Protein 1BXY (pdb70)

Secondary structure (DSSP, 8-state):
--EEEEEE-S--TT--HHHHHHHHHHT--STT-EEEEE--HHHHHHHHHTTTTEEEEEE-/--EEEEEE-S--TT--HHHHHHHHHHT--STT-EEEE---HHHHHHHHHTTTTEEEEEE-

Organism: Thermus thermophilus (NCBI:txid274)

Sequence (120 aa):
MPRLKVKLVKSPIGYPKDQKAALKALGLRRLQQERVLEDTPAIRGNVEKVAHLVRVEVVEMPRLKVKLVKSPIGYPKDQKAALKALGLRRLQQERVLEDTPAIRGNVEKVAHLVRVEVVE

B-factor: mean 39.67, std 18.09, range [17.09, 111.24]

InterPro domains:
  IPR005996 Large ribosomal subunit protein uL30, bacteria [MF_01371_B] (1-58)
  IPR005996 Large ribosomal subunit protein uL30, bacteria [PIRSF002211] (3-60)
  IPR005996 Large ribosomal subunit protein uL30, bacteria [PTHR15892] (4-59)
  IPR005996 Large ribosomal subunit protein uL30, bacteria [TIGR01308] (4-57)
  IPR005996 Large ribosomal subunit protein uL30, bacteria [cd01658] (4-57)
  IPR016082 Large ribosomal subunit protein uL30-like, ferredoxin-like fold domain [PF00327] (4-54)
  IPR018038 Large ribosomal subunit protein uL30, conserved site [PS00634] (22-54)
  IPR036919 Large ribosomal subunit protein uL30, ferredoxin-like fold domain superfamily [G3DSA:3.30.1390.20] (1-60)
  IPR036919 Large ribosomal subunit protein uL30, ferredoxin-like fold domain superfamily [SSF55129] (1-59)

CATH classification: 3.30.1390.20

Radius of gyration: 19.39 Å; Cα contacts (8 Å, |Δi|>4): 199; chains: 2; bounding box: 34×36×51 Å

Solvent-accessible surface area: 8294 Å² total; per-residue (Å²): 154,72,59,13,54,0,57,2,50,94,50,27,155,68,55,80,168,101,41,77,55,2,4,133,59,1,17,3,172,138,94,128,16,89,87,72,19,77,40,50,106,74,34,114,27,27,14,136,100,0,66,115,0,15,145,65,87,119,46,155,187,80,94,21,39,0,40,0,60,98,50,23,144,69,59,87,176,111,46,78,49,1,5,164,70,6,23,4,180,136,85,99,35,72,101,60,36,122,71,52,113,71,25,129,33,27,19,112,112,1,55,151,2,14,94,60,68,103,32,163

Structure (mmCIF, N/CA/C/O backbone):
data_1BXY
#
_entry.id   1BXY
#
_cell.length_a   63.500
_cell.length_b   63.500
_cell.length_c   77.800
_cell.angle_alpha   90.00
_cell.angle_beta   90.00
_cell.angle_gamma   120.00
#
_symmetry.space_group_name_H-M   'P 32 2 1'
#
loop_
_entity.id
_entity.type
_entity.pdbx_description
1 polymer 'PROTEIN (RIBOSOMAL PROTEIN L30)'
2 water water
#
loop_
_atom_site.group_PDB
_atom_site.id
_atom_site.type_symbol
_atom_site.label_atom_id
_atom_site.label_alt_id
_atom_site.label_comp_id
_atom_site.label_asym_id
_atom_site.label_entity_id
_atom_site.label_seq_id
_atom_site.pdbx_PDB_ins_code
_atom_site.Cartn_x
_atom_site.Cartn_y
_atom_site.Cartn_z
_atom_site.occupancy
_atom_site.B_iso_or_equiv
_atom_site.auth_seq_id
_atom_site.auth_comp_id
_atom_site.auth_asym_id
_atom_site.auth_atom_id
_atom_site.pdbx_PDB_model_num
ATOM 1 N N . MET A 1 1 ? 39.089 8.414 17.033 1.00 79.13 1 MET A N 1
ATOM 2 C CA . MET A 1 1 ? 38.591 8.543 15.660 1.00 77.79 1 MET A CA 1
ATOM 3 C C . MET A 1 1 ? 37.521 7.488 15.281 1.00 71.55 1 MET A C 1
ATOM 4 O O . MET A 1 1 ? 37.121 7.344 14.135 1.00 74.56 1 MET A O 1
ATOM 9 N N . PRO A 1 2 ? 37.114 6.618 16.253 1.00 62.16 2 PRO A N 1
ATOM 10 C CA . PRO A 1 2 ? 35.745 6.684 16.766 1.00 50.80 2 PRO A CA 1
ATOM 11 C C . PRO A 1 2 ? 35.631 7.960 17.572 1.00 39.26 2 PRO A C 1
ATOM 12 O O . PRO A 1 2 ? 36.664 8.515 18.025 1.00 31.15 2 PRO A O 1
ATOM 16 N N . ARG A 1 3 ? 34.440 8.481 17.695 1.00 35.22 3 ARG A N 1
ATOM 17 C CA . ARG A 1 3 ? 34.302 9.743 18.350 1.00 32.42 3 ARG A CA 1
ATOM 18 C C . ARG A 1 3 ? 33.131 9.837 19.284 1.00 28.63 3 ARG A C 1
ATOM 19 O O . ARG A 1 3 ? 32.234 9.006 19.267 1.00 26.18 3 ARG A O 1
ATOM 27 N N . LEU A 1 4 ? 33.111 10.859 20.138 1.00 26.57 4 LEU A N 1
ATOM 28 C CA . LEU A 1 4 ? 32.004 10.999 21.055 1.00 26.95 4 LEU A CA 1
ATOM 29 C C . LEU A 1 4 ? 31.495 12.393 20.780 1.00 25.98 4 LEU A C 1
ATOM 30 O O . LEU A 1 4 ? 32.305 13.306 20.584 1.00 29.38 4 LEU A O 1
ATOM 35 N N . LYS A 1 5 ? 30.189 12.595 20.711 1.00 25.68 5 LYS A N 1
ATOM 36 C CA . LYS A 1 5 ? 29.633 13.929 20.602 1.00 26.04 5 LYS A CA 1
ATOM 37 C C . LYS A 1 5 ? 29.163 14.229 22.030 1.00 26.81 5 LYS A C 1
ATOM 38 O O . LYS A 1 5 ? 28.350 13.487 22.611 1.00 27.28 5 LYS A O 1
ATOM 44 N N . VAL A 1 6 ? 29.664 15.328 22.579 1.00 25.97 6 VAL A N 1
ATOM 45 C CA . VAL A 1 6 ? 29.379 15.737 23.927 1.00 25.34 6 VAL A CA 1
ATOM 46 C C . VAL A 1 6 ? 28.658 17.086 23.828 1.00 24.95 6 VAL A C 1
ATOM 47 O O . VAL A 1 6 ? 29.134 18.000 23.137 1.00 23.41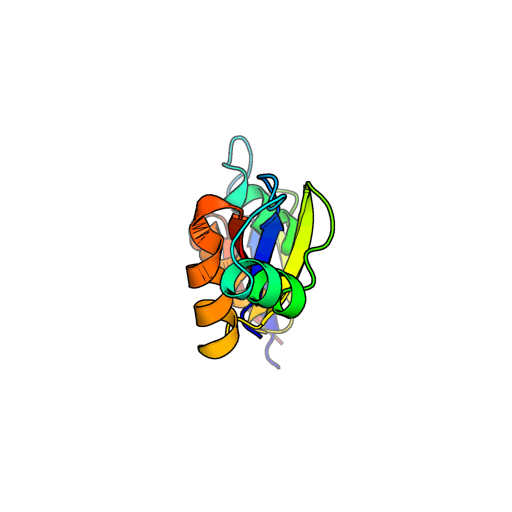 6 VAL A O 1
ATOM 51 N N . LYS A 1 7 ? 27.526 17.234 24.510 1.00 21.62 7 LYS A N 1
ATOM 52 C CA . LYS A 1 7 ? 26.779 18.476 24.588 1.00 19.51 7 LYS A CA 1
ATOM 53 C C . LYS A 1 7 ? 26.701 19.004 26.043 1.00 22.70 7 LYS A C 1
ATOM 54 O O . LYS A 1 7 ? 26.347 18.261 26.975 1.00 21.47 7 LYS A O 1
ATOM 60 N N . LEU A 1 8 ? 27.010 20.266 26.306 1.00 20.34 8 LEU A N 1
ATOM 61 C CA . LEU A 1 8 ? 26.892 20.783 27.651 1.00 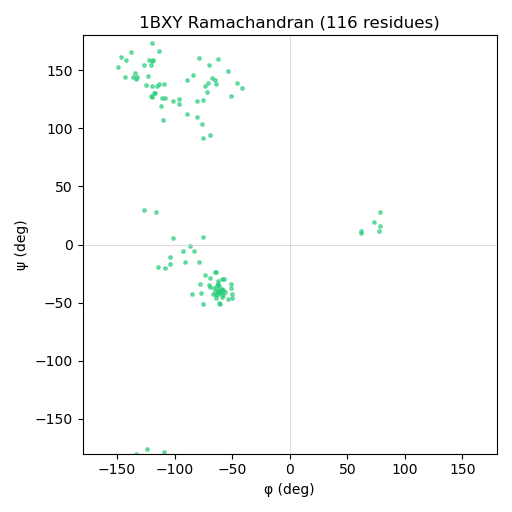22.65 8 LEU A CA 1
ATOM 62 C C . LEU A 1 8 ? 25.419 21.098 27.846 1.00 25.03 8 LEU A C 1
ATOM 63 O O . LEU A 1 8 ? 24.853 22.003 27.220 1.00 24.57 8 LEU A O 1
ATOM 68 N N . VAL A 1 9 ? 24.708 20.336 28.679 1.00 26.70 9 VAL A N 1
ATOM 69 C CA . VAL A 1 9 ? 23.301 20.632 28.920 1.00 25.43 9 VAL A CA 1
ATOM 70 C C . VAL A 1 9 ? 22.995 21.301 30.276 1.00 25.78 9 VAL A C 1
ATOM 71 O O . VAL A 1 9 ? 21.903 21.884 30.404 1.00 24.28 9 VAL A O 1
ATOM 75 N N . LYS A 1 10 ? 23.884 21.282 31.291 1.00 25.12 10 LYS A N 1
ATOM 76 C CA . LYS A 1 10 ? 23.627 21.924 32.576 1.00 24.62 10 LYS A CA 1
ATOM 77 C C . LYS A 1 10 ? 24.676 22.945 32.826 1.00 23.44 10 LYS A C 1
ATOM 78 O O . LYS A 1 10 ? 25.782 22.860 32.323 1.00 23.17 10 LYS A O 1
ATOM 84 N N . SER A 1 11 ? 24.327 23.937 33.634 1.00 29.55 11 SER A N 1
ATOM 85 C CA . SER A 1 11 ? 25.201 25.043 33.972 1.00 31.37 11 SER A CA 1
ATOM 86 C C . SER A 1 11 ? 26.289 24.631 34.977 1.00 31.48 11 SER A C 1
ATOM 87 O O . SER A 1 11 ? 25.985 24.098 36.058 1.00 30.47 11 SER A O 1
ATOM 90 N N . PRO A 1 12 ? 27.593 24.846 34.643 1.00 31.52 12 PRO A N 1
ATOM 91 C CA . PRO A 1 12 ? 28.752 24.506 35.442 1.00 29.84 12 PRO A CA 1
ATOM 92 C C . PRO A 1 12 ? 29.036 25.625 36.386 1.00 27.06 12 PRO A C 1
ATOM 93 O O . PRO A 1 12 ? 30.117 25.497 37.188 1.00 28.05 12 PRO A O 1
ATOM 97 N N . ILE A 1 13 ? 28.281 26.803 36.411 1.00 25.17 13 ILE A N 1
ATOM 98 C CA . ILE A 1 13 ? 28.578 27.945 37.252 1.00 27.98 13 ILE A CA 1
ATOM 99 C C . ILE A 1 13 ? 28.754 27.491 38.696 1.00 26.82 13 ILE A C 1
ATOM 100 O O . ILE A 1 13 ? 27.938 26.726 39.219 1.00 28.82 13 ILE A O 1
ATOM 105 N N . GLY A 1 14 ? 29.873 27.884 39.284 1.00 28.06 14 GLY A N 1
ATOM 106 C CA . GLY A 1 14 ? 30.181 27.541 40.652 1.00 25.72 14 GLY A CA 1
ATOM 107 C C . GLY A 1 14 ? 30.673 26.125 40.831 1.00 29.21 14 GLY A C 1
ATOM 108 O O . GLY A 1 14 ? 30.721 25.661 41.960 1.00 33.51 14 GLY A O 1
ATOM 109 N N . TYR A 1 15 ? 31.008 25.368 39.799 1.00 28.02 15 TYR A N 1
ATOM 110 C CA . TYR A 1 15 ? 31.464 24.012 39.977 1.00 26.97 15 TYR A CA 1
ATOM 111 C C . TYR A 1 15 ? 32.914 23.944 40.412 1.00 27.32 15 TYR A C 1
ATOM 112 O O . TYR A 1 15 ? 33.652 24.904 40.201 1.00 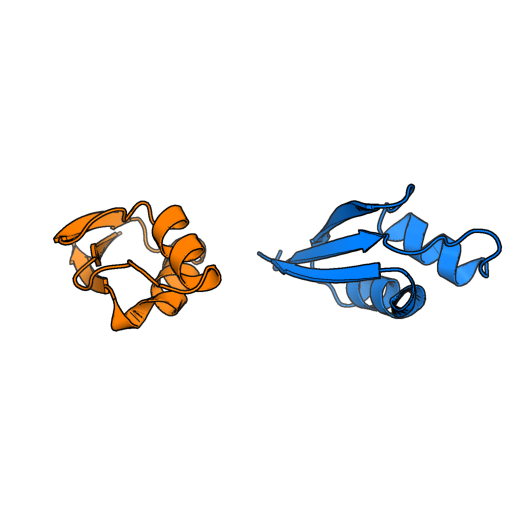28.10 15 TYR A O 1
ATOM 121 N N . PRO A 1 16 ? 33.416 22.857 40.994 1.00 25.46 16 PRO A N 1
ATOM 122 C CA . PRO A 1 16 ? 34.810 22.716 41.343 1.00 29.03 16 PRO A CA 1
ATOM 123 C C . PRO A 1 16 ? 35.762 22.973 40.165 1.00 34.31 16 PRO A C 1
ATOM 124 O O . PRO A 1 16 ? 35.455 22.667 39.012 1.00 35.52 16 PRO A O 1
ATOM 128 N N . LYS A 1 17 ? 36.958 23.481 40.429 1.00 38.78 17 LYS A N 1
ATOM 129 C CA . LYS A 1 17 ? 38.005 23.656 39.429 1.00 44.88 17 LYS A CA 1
ATOM 130 C C . LYS A 1 17 ? 38.316 22.426 38.586 1.00 43.20 17 LYS A C 1
ATOM 131 O O . LYS A 1 17 ? 38.562 22.580 37.406 1.00 45.34 17 LYS A O 1
ATOM 137 N N . ASP A 1 18 ? 38.307 21.205 39.122 1.00 41.88 18 ASP A N 1
ATOM 138 C CA . ASP A 1 18 ? 38.506 19.975 38.372 1.00 42.40 18 ASP A CA 1
ATOM 139 C C . ASP A 1 18 ? 37.504 19.776 37.248 1.00 40.70 18 ASP A C 1
ATOM 140 O O . ASP A 1 18 ? 37.808 19.382 36.114 1.00 40.25 18 ASP A O 1
ATOM 145 N N . GLN A 1 19 ? 36.259 20.070 37.620 1.00 34.85 19 GLN A N 1
ATOM 146 C CA . GLN A 1 19 ? 35.179 19.877 36.725 1.00 30.59 19 GLN A CA 1
ATOM 147 C C . GLN A 1 19 ? 35.222 21.014 35.767 1.00 29.43 19 GLN A C 1
ATOM 148 O O . GLN A 1 19 ? 35.066 20.764 34.579 1.00 32.55 19 GLN A O 1
ATOM 154 N N . LYS A 1 20 ? 35.462 22.241 36.169 1.00 27.57 20 LYS A N 1
ATOM 155 C CA . LYS A 1 20 ? 35.563 23.294 35.192 1.00 32.11 20 LYS A CA 1
ATOM 156 C C . LYS A 1 20 ? 36.730 23.058 34.225 1.00 32.99 20 LYS A C 1
ATOM 157 O O . LYS A 1 20 ? 36.617 23.320 33.025 1.00 35.34 20 LYS A O 1
ATOM 163 N N . ALA A 1 21 ? 37.840 22.468 34.695 1.00 35.24 21 ALA A N 1
ATOM 164 C CA . ALA A 1 21 ? 39.005 22.122 33.888 1.00 33.06 21 ALA A CA 1
ATOM 165 C C . ALA A 1 21 ? 38.665 21.027 32.885 1.00 32.81 21 ALA A C 1
ATOM 166 O O . ALA A 1 21 ? 39.073 21.118 31.715 1.00 36.66 21 ALA A O 1
ATOM 168 N N . ALA A 1 22 ? 37.913 20.000 33.291 1.00 30.16 22 ALA A N 1
ATOM 169 C CA . ALA A 1 22 ? 37.458 18.978 32.358 1.00 31.07 22 ALA A CA 1
ATOM 170 C C . ALA A 1 22 ? 36.613 19.601 31.228 1.00 33.27 22 ALA A C 1
ATOM 171 O O . ALA A 1 22 ? 36.769 19.238 30.057 1.00 35.18 22 ALA A O 1
ATOM 173 N N . LEU A 1 23 ? 35.770 20.605 31.490 1.00 30.20 23 LEU A N 1
ATOM 174 C CA . LEU A 1 23 ? 34.981 21.265 30.477 1.00 29.32 23 LEU A CA 1
ATOM 175 C C . LEU A 1 23 ? 35.851 22.017 29.500 1.00 31.89 23 LEU A C 1
ATOM 176 O O . LEU A 1 23 ? 35.590 22.060 28.299 1.00 30.16 23 LEU A O 1
ATOM 181 N N . LYS A 1 24 ? 36.900 22.596 30.057 1.00 35.24 24 LYS A N 1
ATOM 182 C CA . LYS A 1 24 ? 37.902 23.336 29.321 1.00 39.20 24 LYS A CA 1
ATOM 183 C C . LYS A 1 24 ? 38.546 22.412 28.319 1.00 38.60 24 LYS A C 1
ATOM 184 O O . LYS A 1 24 ? 38.615 22.707 27.129 1.00 39.06 24 LYS A O 1
ATOM 190 N N . ALA A 1 25 ? 38.975 21.267 28.835 1.00 37.68 25 ALA A N 1
ATOM 191 C CA . ALA A 1 25 ? 39.606 20.260 28.018 1.00 38.37 25 ALA A CA 1
ATOM 192 C C . ALA A 1 25 ? 38.654 19.665 26.988 1.00 38.64 25 ALA A C 1
ATOM 193 O O . ALA A 1 25 ? 39.110 19.096 25.998 1.00 45.54 25 ALA A O 1
ATOM 195 N N . LEU A 1 26 ? 37.336 19.699 27.186 1.00 33.53 26 LEU A N 1
ATOM 196 C CA . LEU A 1 26 ? 36.413 19.181 26.207 1.00 29.46 26 LEU A CA 1
ATOM 197 C C . LEU A 1 26 ? 35.973 20.296 25.276 1.00 28.29 26 LEU A C 1
ATOM 198 O O . LEU A 1 26 ? 35.232 20.050 24.328 1.00 30.28 26 LEU A O 1
ATOM 203 N N . GLY A 1 27 ? 36.392 21.529 25.567 1.00 28.95 27 GLY A N 1
ATOM 204 C CA . GLY A 1 27 ? 36.104 22.720 24.785 1.00 27.75 27 GLY A CA 1
ATOM 205 C C . GLY A 1 27 ? 34.682 23.192 24.906 1.00 27.43 27 GLY A C 1
ATOM 206 O O . GLY A 1 27 ? 34.206 23.941 24.063 1.00 30.69 27 GLY A O 1
ATOM 207 N N . LEU A 1 28 ? 33.978 22.778 25.946 1.00 29.32 28 LEU A N 1
ATOM 208 C CA . LEU A 1 28 ? 32.593 23.169 26.172 1.00 27.61 28 LEU A CA 1
ATOM 209 C C . LEU A 1 28 ? 32.591 24.450 26.998 1.00 28.68 28 LEU A C 1
ATOM 210 O O . LEU A 1 28 ? 33.042 24.496 28.148 1.00 31.49 28 LEU A O 1
ATOM 215 N N . ARG A 1 29 ? 32.151 25.522 26.361 1.00 28.99 29 ARG A N 1
ATOM 216 C CA . ARG A 1 29 ? 32.168 26.847 26.936 1.00 33.97 29 ARG A CA 1
ATOM 217 C C . ARG A 1 29 ? 30.801 27.466 27.190 1.00 32.71 29 ARG A C 1
ATOM 218 O O . ARG A 1 29 ? 30.730 28.410 27.979 1.00 33.65 29 ARG A O 1
ATOM 226 N N . ARG A 1 30 ? 29.707 27.026 26.585 1.00 27.79 30 ARG A N 1
ATOM 227 C CA . ARG A 1 30 ? 28.443 27.690 26.772 1.00 25.50 30 ARG A CA 1
ATOM 228 C C . ARG A 1 30 ? 27.425 26.597 26.719 1.00 26.38 30 ARG A C 1
ATOM 229 O O . ARG A 1 30 ? 27.658 25.502 26.207 1.00 27.94 30 ARG A O 1
ATOM 237 N N . LEU A 1 31 ? 26.257 26.889 27.230 1.00 24.95 31 LEU A N 1
ATOM 238 C CA . LEU A 1 31 ? 25.205 25.924 27.305 1.00 24.25 31 LEU A CA 1
ATOM 239 C C . LEU A 1 31 ? 24.746 25.594 25.911 1.00 23.48 31 LEU A C 1
ATOM 240 O O . LEU A 1 31 ? 24.701 26.452 25.035 1.00 23.16 31 LEU A O 1
ATOM 245 N N . GLN A 1 32 ? 24.434 24.304 25.815 1.00 25.53 32 GLN A N 1
ATOM 246 C CA . GLN A 1 32 ? 23.984 23.575 24.632 1.00 25.06 32 GLN A CA 1
ATOM 247 C C . GLN A 1 32 ? 24.954 23.523 23.447 1.00 22.86 32 GLN A C 1
ATOM 248 O O . GLN A 1 32 ? 24.601 23.085 22.366 1.00 27.03 32 GLN A O 1
ATOM 254 N N . GLN A 1 33 ? 26.197 23.920 23.632 1.00 21.54 33 GLN A N 1
ATOM 255 C CA . GLN A 1 33 ? 27.263 23.729 22.682 1.00 23.37 33 GLN A CA 1
ATOM 256 C C . GLN A 1 33 ? 27.516 22.222 22.536 1.00 25.41 33 GLN A C 1
ATOM 257 O O . GLN A 1 33 ? 27.444 21.481 23.536 1.00 21.91 33 GLN A O 1
ATOM 263 N N . GLU A 1 34 ? 27.800 21.732 21.317 1.00 25.26 34 GLU A N 1
ATOM 264 C CA . GLU A 1 34 ? 28.137 20.337 21.114 1.00 27.12 34 GLU A CA 1
ATOM 265 C C . GLU A 1 34 ? 29.504 20.241 20.440 1.00 27.77 34 GLU A C 1
ATOM 266 O O . GLU A 1 34 ? 29.880 21.101 19.653 1.00 28.33 34 GLU A O 1
ATOM 272 N N . ARG A 1 35 ? 30.289 19.224 20.770 1.00 27.55 35 ARG A N 1
ATOM 273 C CA . ARG A 1 35 ? 31.637 19.027 20.310 1.00 28.27 35 ARG A CA 1
ATOM 274 C C . ARG A 1 35 ? 31.751 17.572 19.936 1.00 32.06 35 ARG A C 1
ATOM 275 O O . ARG A 1 35 ? 31.150 16.716 20.602 1.00 30.58 35 ARG A O 1
ATOM 283 N N . VAL A 1 36 ? 32.528 17.274 18.882 1.00 33.88 36 VAL A N 1
ATOM 284 C CA . VAL A 1 36 ? 32.829 15.894 18.534 1.00 30.95 36 VAL A CA 1
ATOM 285 C C . VAL A 1 36 ? 34.310 15.788 18.828 1.00 28.40 36 VAL A C 1
ATOM 286 O O . VAL A 1 36 ? 35.146 16.549 18.337 1.00 29.61 36 VAL A O 1
ATOM 290 N N . LEU A 1 37 ? 34.583 14.875 19.753 1.00 29.45 37 LEU A N 1
ATOM 291 C CA . LEU A 1 37 ? 35.921 14.600 20.224 1.00 31.07 37 LEU A CA 1
ATOM 292 C C . LEU A 1 37 ? 36.273 13.152 19.913 1.00 31.88 37 LEU A C 1
ATOM 293 O O . LEU A 1 37 ? 35.396 12.305 19.735 1.00 32.75 37 LEU A O 1
ATOM 298 N N . GLU A 1 38 ? 37.560 12.831 19.874 1.00 33.99 38 GLU A N 1
ATOM 299 C CA . GLU A 1 38 ? 37.994 11.477 19.614 1.00 38.66 38 GLU A CA 1
ATOM 300 C C . GLU A 1 38 ? 37.690 10.721 20.867 1.00 34.27 38 GLU A C 1
ATOM 301 O O . GLU A 1 38 ? 37.898 11.207 21.968 1.00 33.38 38 GLU A O 1
ATOM 307 N N . ASP A 1 39 ? 37.156 9.545 20.715 1.00 30.69 39 ASP A N 1
ATOM 308 C CA . ASP A 1 39 ? 36.955 8.725 21.868 1.00 32.68 39 ASP A CA 1
ATOM 309 C C . ASP A 1 39 ? 38.286 8.125 22.342 1.00 36.24 39 ASP A C 1
ATOM 310 O O . ASP A 1 39 ? 38.709 7.095 21.801 1.00 38.10 39 ASP A O 1
ATOM 315 N N . THR A 1 40 ? 39.033 8.755 23.249 1.00 34.32 40 THR A N 1
ATOM 316 C CA . THR A 1 40 ? 40.239 8.167 23.783 1.00 33.13 40 THR A CA 1
ATOM 317 C C . THR A 1 40 ? 39.989 7.895 25.248 1.00 36.69 40 THR A C 1
ATOM 318 O O . THR A 1 40 ? 38.993 8.403 25.788 1.00 37.32 40 THR A O 1
ATOM 322 N N . PRO A 1 41 ? 40.823 7.112 25.959 1.00 39.12 41 PRO A N 1
ATOM 323 C CA . PRO A 1 41 ? 40.798 6.955 27.417 1.00 38.54 41 PRO A CA 1
ATOM 324 C C . PRO A 1 41 ? 40.783 8.289 28.155 1.00 39.03 41 PRO A C 1
ATOM 325 O O . PRO A 1 41 ? 39.973 8.493 29.066 1.00 41.20 41 PRO A O 1
ATOM 329 N N . ALA A 1 42 ? 41.668 9.189 27.702 1.00 35.34 42 ALA A N 1
ATOM 330 C CA . ALA A 1 42 ? 41.797 10.514 28.260 1.00 34.40 42 ALA A CA 1
ATOM 331 C C . ALA A 1 42 ? 40.569 11.385 28.078 1.00 36.02 42 ALA A C 1
ATOM 332 O O . ALA A 1 42 ? 40.152 12.046 29.043 1.00 37.79 42 ALA A O 1
ATOM 334 N N . ILE A 1 43 ? 39.998 11.405 26.858 1.00 31.94 43 ILE A N 1
ATOM 335 C CA . ILE A 1 43 ? 38.793 12.168 26.600 1.00 31.12 43 ILE A CA 1
ATOM 336 C C . ILE A 1 43 ? 37.677 11.540 27.430 1.00 29.98 43 ILE A C 1
ATOM 337 O O . ILE A 1 43 ? 36.906 12.265 28.071 1.00 29.66 43 ILE A O 1
ATOM 342 N N . ARG A 1 44 ? 37.595 10.224 27.513 1.00 28.37 44 ARG A N 1
ATOM 343 C CA . ARG A 1 44 ? 36.608 9.578 28.341 1.00 29.64 44 ARG A CA 1
ATOM 344 C C . ARG A 1 44 ? 36.732 9.951 29.820 1.00 30.35 44 ARG A C 1
ATOM 345 O O . ARG A 1 44 ? 35.747 10.190 30.513 1.00 32.15 44 ARG A O 1
ATOM 353 N N . GLY A 1 45 ? 37.935 10.073 30.346 1.00 31.83 45 GLY A N 1
ATOM 354 C CA . GLY A 1 45 ? 38.167 10.487 31.715 1.00 30.09 45 GLY A CA 1
ATOM 355 C C . GLY A 1 45 ? 37.600 11.860 31.990 1.00 30.43 45 GLY A C 1
ATOM 356 O O . GLY A 1 45 ? 36.982 12.071 33.031 1.00 32.35 45 GLY A O 1
ATOM 357 N N . ASN A 1 46 ? 37.766 12.800 31.067 1.00 29.40 46 ASN A N 1
ATOM 358 C CA . ASN A 1 46 ? 37.192 14.120 31.235 1.00 29.36 46 ASN A CA 1
ATOM 359 C C . ASN A 1 46 ? 35.686 14.103 31.106 1.00 30.23 46 ASN A C 1
ATOM 360 O O . ASN A 1 46 ? 35.033 14.859 31.826 1.00 32.53 46 ASN A O 1
ATOM 365 N N . VAL A 1 47 ? 35.062 13.275 30.265 1.00 25.64 47 VAL A N 1
ATOM 366 C CA . VAL A 1 47 ? 33.624 13.286 30.167 1.00 25.32 47 VAL A CA 1
ATOM 367 C C . VAL A 1 47 ? 33.061 12.731 31.444 1.00 25.33 47 VAL A C 1
ATOM 368 O O . VAL A 1 47 ? 32.023 13.159 31.933 1.00 26.12 47 VAL A O 1
ATOM 372 N N . GLU A 1 48 ? 33.736 11.738 31.992 1.00 27.79 48 GLU A N 1
ATOM 373 C CA . GLU A 1 48 ? 33.341 11.088 33.240 1.00 31.09 48 GLU A CA 1
ATOM 374 C C . GLU A 1 48 ? 33.275 12.088 34.397 1.00 29.61 48 GLU A C 1
ATOM 375 O O . GLU A 1 48 ? 32.303 12.085 35.150 1.00 31.60 48 GLU A O 1
ATOM 381 N N . LYS A 1 49 ? 34.273 12.967 34.547 1.00 29.94 49 LYS A N 1
ATOM 382 C CA . LYS A 1 49 ? 34.283 14.037 35.543 1.00 30.37 49 LYS A CA 1
ATOM 383 C C . LYS A 1 49 ? 33.103 14.997 35.406 1.00 32.68 49 LYS A C 1
ATOM 384 O O . LYS A 1 49 ? 32.676 15.599 36.395 1.00 33.21 49 LYS A O 1
ATOM 390 N N . VAL A 1 50 ? 32.550 15.221 34.245 1.00 30.26 50 VAL A N 1
ATOM 391 C CA . VAL A 1 50 ? 31.458 16.155 34.083 1.00 24.60 50 VAL A CA 1
ATOM 392 C C . VAL A 1 50 ? 30.161 15.471 33.614 1.00 22.71 50 VAL A C 1
ATOM 393 O O . VAL A 1 50 ? 29.309 16.090 32.966 1.00 25.77 50 VAL A O 1
ATOM 397 N N . ALA A 1 51 ? 30.017 14.212 33.968 1.00 18.70 51 ALA A N 1
ATOM 398 C CA . ALA A 1 51 ? 28.853 13.397 33.555 1.00 22.71 51 ALA A CA 1
ATOM 399 C C . ALA A 1 51 ? 27.500 14.101 33.835 1.00 28.02 51 ALA A C 1
ATOM 400 O O . ALA A 1 51 ? 26.578 14.075 33.011 1.00 29.22 51 ALA A O 1
ATOM 402 N N . HIS A 1 52 ? 27.344 14.771 35.050 1.00 29.54 52 HIS A N 1
ATOM 403 C CA . HIS A 1 52 ? 26.070 15.412 35.391 1.00 27.76 52 HIS A CA 1
ATOM 404 C C . HIS A 1 52 ? 25.749 16.506 34.391 1.00 24.81 52 HIS A C 1
ATOM 405 O O . HIS A 1 52 ? 24.579 16.794 34.146 1.00 25.91 52 HIS A O 1
ATOM 412 N N . LEU A 1 53 ? 26.789 17.125 33.858 1.00 18.96 53 LEU A N 1
ATOM 413 C CA . LEU A 1 53 ? 26.601 18.310 33.076 1.00 21.32 53 LEU A CA 1
ATOM 414 C C . LEU A 1 53 ? 26.417 18.072 31.600 1.00 22.56 53 LEU A C 1
ATOM 415 O O . LEU A 1 53 ? 25.906 18.959 30.897 1.00 24.08 53 LEU A O 1
ATOM 420 N N . VAL A 1 54 ? 26.741 16.884 31.114 1.00 22.82 54 VAL A N 1
ATOM 421 C CA . VAL A 1 54 ? 26.797 16.679 29.680 1.00 22.21 54 VAL A CA 1
ATOM 422 C C . VAL A 1 54 ? 25.908 15.596 29.181 1.00 24.34 54 VAL A C 1
ATOM 423 O O . VAL A 1 54 ? 25.506 14.724 29.941 1.00 24.21 54 VAL A O 1
ATOM 427 N N . ARG A 1 55 ? 25.588 15.663 27.900 1.00 25.48 55 ARG A N 1
ATOM 428 C CA . ARG A 1 55 ? 24.886 14.599 27.236 1.00 29.25 55 ARG A CA 1
ATOM 429 C C . ARG A 1 55 ? 25.946 13.972 26.286 1.00 28.83 55 ARG A C 1
ATOM 430 O O . ARG A 1 55 ? 26.725 14.725 25.690 1.00 27.31 55 ARG A O 1
ATOM 438 N N . VAL A 1 56 ? 26.073 12.638 26.126 1.00 25.85 56 VAL A N 1
ATOM 439 C CA . VAL A 1 56 ? 27.088 11.943 25.315 1.00 26.09 56 VAL A CA 1
ATOM 440 C C . VAL A 1 56 ? 26.424 11.103 24.217 1.00 25.90 56 VAL A C 1
ATOM 441 O O . VAL A 1 56 ? 25.422 10.443 24.488 1.00 26.16 56 VAL A O 1
ATOM 445 N N . GLU A 1 57 ? 26.912 11.096 22.972 1.00 29.11 57 GLU A N 1
ATOM 446 C CA . GLU A 1 57 ? 26.432 10.181 21.933 1.00 27.32 57 GLU A CA 1
ATOM 447 C C . GLU A 1 57 ? 27.646 9.611 21.275 1.00 24.93 57 GLU A C 1
ATOM 448 O O . GLU A 1 57 ? 28.692 10.250 21.171 1.00 24.82 57 GLU A O 1
ATOM 454 N N . VAL A 1 58 ? 27.568 8.352 20.927 1.00 28.52 58 VAL A N 1
ATOM 455 C CA . VAL A 1 58 ? 28.652 7.693 20.232 1.00 29.26 58 VAL A CA 1
ATOM 456 C C . VAL A 1 58 ? 28.560 8.057 18.745 1.00 28.22 58 VAL A C 1
ATOM 457 O O . VAL A 1 58 ? 27.495 7.863 18.149 1.00 25.89 58 VAL A O 1
ATOM 461 N N . VAL A 1 59 ? 29.583 8.623 18.108 1.00 28.95 59 VAL A N 1
ATOM 462 C CA . VAL A 1 59 ? 29.513 8.893 16.679 1.00 30.41 59 VAL A CA 1
ATOM 463 C C . VAL A 1 59 ? 30.863 8.386 16.131 1.00 34.90 59 VAL A C 1
ATOM 464 O O . VAL A 1 59 ? 31.690 7.835 16.875 1.00 33.22 59 VAL A O 1
ATOM 468 N N . GLU A 1 60 ? 31.112 8.498 14.821 1.00 42.27 60 GLU A N 1
ATOM 469 C CA . GLU A 1 60 ? 32.343 8.019 14.201 1.00 48.27 60 GLU A CA 1
ATOM 470 C C . GLU A 1 60 ? 33.237 9.063 13.501 1.00 51.03 60 GLU A C 1
ATOM 471 O O . GLU A 1 60 ? 32.783 10.177 13.219 1.00 49.98 60 GLU A O 1
ATOM 477 N N . MET B 1 1 ? 37.479 -1.661 -5.067 1.00 81.77 1 MET B N 1
ATOM 478 C CA . MET B 1 1 ? 38.487 -2.646 -5.426 1.00 78.17 1 MET B CA 1
ATOM 479 C C . MET B 1 1 ? 37.928 -3.556 -6.541 1.00 70.79 1 MET B C 1
ATOM 480 O O . MET B 1 1 ? 38.062 -3.148 -7.701 1.00 75.04 1 MET B O 1
ATOM 485 N N . PRO B 1 2 ? 37.315 -4.724 -6.331 1.00 57.45 2 PRO B N 1
ATOM 486 C CA . PRO B 1 2 ? 35.904 -4.913 -6.100 1.00 47.58 2 PRO B CA 1
ATOM 487 C C . PRO B 1 2 ? 35.179 -3.937 -5.184 1.00 41.72 2 PRO B C 1
ATOM 488 O O . PRO B 1 2 ? 35.730 -3.499 -4.172 1.00 39.80 2 PRO B O 1
ATOM 492 N N . ARG B 1 3 ? 34.017 -3.462 -5.565 1.00 35.38 3 ARG B N 1
ATOM 493 C CA . ARG B 1 3 ? 33.224 -2.557 -4.773 1.00 32.54 3 ARG B CA 1
ATOM 494 C C . ARG B 1 3 ? 31.999 -3.306 -4.262 1.00 32.81 3 ARG B C 1
ATOM 495 O O . ARG B 1 3 ? 31.824 -4.493 -4.564 1.00 31.63 3 ARG B O 1
ATOM 503 N N . LEU B 1 4 ? 31.109 -2.633 -3.525 1.00 29.94 4 LEU B N 1
ATOM 504 C CA . LEU B 1 4 ? 29.906 -3.236 -3.003 1.00 29.52 4 LEU B CA 1
ATOM 505 C C . LEU B 1 4 ? 28.747 -2.616 -3.743 1.00 30.15 4 LEU B C 1
ATOM 506 O O . LEU B 1 4 ? 28.688 -1.384 -3.774 1.00 31.88 4 LEU B O 1
ATOM 511 N N . LYS B 1 5 ? 27.850 -3.389 -4.365 1.00 24.97 5 LYS B N 1
ATOM 512 C CA . LYS B 1 5 ? 26.663 -2.825 -4.943 1.00 26.00 5 LYS B CA 1
ATOM 513 C C . LYS B 1 5 ? 25.626 -3.035 -3.872 1.00 25.83 5 LYS B C 1
ATOM 514 O O . LYS B 1 5 ? 25.463 -4.189 -3.460 1.00 30.46 5 LYS B O 1
ATOM 520 N N . VAL B 1 6 ? 24.918 -2.023 -3.393 1.00 24.29 6 VAL B N 1
ATOM 521 C CA . VAL B 1 6 ? 23.986 -2.174 -2.306 1.00 26.51 6 VAL B CA 1
ATOM 522 C C . VAL B 1 6 ? 22.667 -1.765 -2.927 1.00 28.93 6 VAL B C 1
ATOM 523 O O . VAL B 1 6 ? 22.589 -0.697 -3.534 1.00 32.13 6 VAL B O 1
ATOM 527 N N . LYS B 1 7 ? 21.661 -2.620 -2.809 1.00 29.67 7 LYS B N 1
ATOM 528 C CA . LYS B 1 7 ? 20.346 -2.434 -3.368 1.00 28.94 7 LYS B CA 1
ATOM 529 C C . LYS B 1 7 ? 19.290 -2.443 -2.273 1.00 29.42 7 LYS B C 1
ATOM 530 O O . LYS B 1 7 ? 19.209 -3.418 -1.496 1.00 29.92 7 LYS B O 1
ATOM 536 N N . LEU B 1 8 ? 18.432 -1.421 -2.221 1.00 27.92 8 LEU B N 1
ATOM 537 C CA . LEU B 1 8 ? 17.330 -1.435 -1.267 1.00 32.28 8 LEU B CA 1
ATOM 538 C C . LEU B 1 8 ? 16.183 -2.364 -1.699 1.00 33.46 8 LEU B C 1
ATOM 539 O O . LEU B 1 8 ? 15.396 -2.040 -2.579 1.00 34.80 8 LEU B O 1
ATOM 544 N N . VAL B 1 9 ? 16.028 -3.542 -1.126 1.00 34.90 9 VAL B N 1
ATOM 545 C CA . VAL B 1 9 ? 14.996 -4.475 -1.551 1.00 36.89 9 VAL B CA 1
ATOM 546 C C . VAL B 1 9 ? 13.746 -4.552 -0.672 1.00 39.90 9 VAL B C 1
ATOM 547 O O . VAL B 1 9 ? 12.853 -5.362 -0.918 1.00 40.99 9 VAL B O 1
ATOM 551 N N . LYS B 1 10 ? 13.603 -3.721 0.347 1.00 43.47 10 LYS B N 1
ATOM 552 C CA . LYS B 1 10 ? 12.466 -3.669 1.232 1.00 46.43 10 LYS B CA 1
ATOM 553 C C . LYS B 1 10 ? 12.147 -2.204 1.365 1.00 50.51 10 LYS B C 1
ATOM 554 O O . LYS B 1 10 ? 13.050 -1.366 1.308 1.00 50.22 10 LYS B O 1
ATOM 560 N N . SER B 1 11 ? 10.873 -1.854 1.533 1.00 56.63 11 SER B N 1
ATOM 561 C CA . SER B 1 11 ? 10.479 -0.460 1.651 1.00 60.93 11 SER B CA 1
ATOM 562 C C . SER B 1 11 ? 10.918 0.129 2.989 1.00 61.47 11 SER B C 1
ATOM 563 O O . SER B 1 11 ? 10.701 -0.448 4.059 1.00 61.34 11 SER B O 1
ATOM 566 N N . PRO B 1 12 ? 11.550 1.295 2.965 1.00 62.17 12 PRO B N 1
ATOM 567 C CA . PRO B 1 12 ? 11.985 1.999 4.154 1.00 63.05 12 PRO B CA 1
ATOM 568 C C . PRO B 1 12 ? 10.872 2.688 4.912 1.00 63.98 12 PRO B C 1
ATOM 569 O O . PRO B 1 12 ? 11.172 3.409 5.865 1.00 64.14 12 PRO B O 1
ATOM 573 N N . ILE B 1 13 ? 9.592 2.546 4.584 1.00 64.67 13 ILE B N 1
ATOM 574 C CA . ILE B 1 13 ? 8.675 3.485 5.194 1.00 66.93 13 ILE B CA 1
ATOM 575 C C . ILE B 1 13 ? 8.210 2.903 6.496 1.00 64.74 13 ILE B C 1
ATOM 576 O O . ILE B 1 13 ? 8.043 1.694 6.669 1.00 66.50 13 ILE B O 1
ATOM 581 N N . GLY B 1 14 ? 8.116 3.874 7.399 1.00 60.86 14 GLY B N 1
ATOM 582 C CA . GLY B 1 14 ? 7.757 3.606 8.765 1.00 56.93 14 GLY B CA 1
ATOM 583 C C . GLY B 1 14 ? 8.968 3.059 9.487 1.00 54.12 14 GLY B C 1
ATOM 584 O O . GLY B 1 14 ? 8.821 2.488 10.563 1.00 57.92 14 GLY B O 1
ATOM 585 N N . TYR B 1 15 ? 10.174 3.207 8.938 1.00 49.38 15 TYR B N 1
ATOM 586 C CA . TYR B 1 15 ? 11.344 2.689 9.601 1.00 44.21 15 TYR B CA 1
ATOM 587 C C . TYR B 1 15 ? 11.834 3.678 10.613 1.00 40.28 15 TYR B C 1
ATOM 588 O O . TYR B 1 15 ? 11.633 4.881 10.431 1.00 39.96 15 TYR B O 1
ATOM 597 N N . PRO B 1 16 ? 12.381 3.206 11.748 1.00 38.50 16 PRO B N 1
ATOM 598 C CA . PRO B 1 16 ? 12.798 4.070 12.841 1.00 36.17 16 PRO B CA 1
ATOM 599 C C . PRO B 1 16 ? 13.896 4.976 12.311 1.00 35.98 16 PRO B C 1
ATOM 600 O O . PRO B 1 16 ? 14.593 4.638 11.336 1.00 33.13 16 PRO B O 1
ATOM 604 N N . LYS B 1 17 ? 14.123 6.100 12.986 1.00 35.64 17 LYS B N 1
ATOM 605 C CA . LYS B 1 17 ? 15.116 7.043 12.516 1.00 36.61 17 LYS B CA 1
ATOM 606 C C . LYS B 1 17 ? 16.564 6.630 12.480 1.00 32.86 17 LYS B C 1
ATOM 607 O O . LYS B 1 17 ? 17.339 7.213 11.719 1.00 31.89 17 LYS B O 1
ATOM 613 N N . ASP B 1 18 ? 16.998 5.655 13.266 1.00 28.20 18 ASP B N 1
ATOM 614 C CA . ASP B 1 18 ? 18.377 5.250 13.141 1.00 28.45 18 ASP B CA 1
ATOM 615 C C . ASP B 1 18 ? 18.528 4.466 11.867 1.00 28.60 18 ASP B C 1
ATOM 616 O O . ASP B 1 18 ? 19.622 4.450 11.318 1.00 30.09 18 ASP B O 1
ATOM 621 N N . GLN B 1 19 ? 17.462 3.821 11.373 1.00 26.74 19 GLN B N 1
ATOM 622 C CA . GLN B 1 19 ? 17.549 3.064 10.146 1.00 27.16 19 GLN B CA 1
ATOM 623 C C . GLN B 1 19 ? 17.352 3.977 8.961 1.00 29.63 19 GLN B C 1
ATOM 624 O O . GLN B 1 19 ? 18.067 3.860 7.969 1.00 27.97 19 GLN B O 1
ATOM 630 N N . LYS B 1 20 ? 16.394 4.883 9.054 1.00 28.63 20 LYS B N 1
ATOM 631 C CA . LYS B 1 20 ? 16.219 5.881 8.047 1.00 30.88 20 LYS B CA 1
ATOM 632 C C . LYS B 1 20 ? 17.480 6.719 7.859 1.00 31.03 20 LYS B C 1
ATOM 633 O O . LYS B 1 20 ? 17.873 7.001 6.721 1.00 31.82 20 LYS B O 1
ATOM 639 N N . ALA B 1 21 ? 18.213 7.073 8.916 1.00 28.96 21 ALA B N 1
ATOM 640 C CA . ALA B 1 21 ? 19.466 7.813 8.789 1.00 27.85 21 ALA B CA 1
ATOM 641 C C . ALA B 1 21 ? 20.573 7.102 8.000 1.00 26.03 21 ALA B C 1
ATOM 642 O O . ALA B 1 21 ? 21.306 7.720 7.224 1.00 24.98 21 ALA B O 1
ATOM 644 N N . ALA B 1 22 ? 20.695 5.794 8.228 1.00 25.88 22 ALA B N 1
ATOM 645 C CA . ALA B 1 22 ? 21.635 4.894 7.588 1.00 27.17 22 ALA B CA 1
ATOM 646 C C . ALA B 1 22 ? 21.386 4.839 6.076 1.00 30.11 22 ALA B C 1
ATOM 647 O O . ALA B 1 22 ? 22.291 4.994 5.251 1.00 29.65 22 ALA B O 1
ATOM 649 N N . LEU B 1 23 ? 20.123 4.620 5.668 1.00 31.77 23 LEU B N 1
ATOM 650 C CA . LEU B 1 23 ? 19.729 4.587 4.266 1.00 27.76 23 LEU B CA 1
ATOM 651 C C . LEU B 1 23 ? 19.967 5.953 3.625 1.00 27.85 23 LEU B C 1
ATOM 652 O O . LEU B 1 23 ? 20.463 6.043 2.502 1.00 31.64 23 LEU B O 1
ATOM 657 N N . LYS B 1 24 ? 19.711 7.046 4.328 1.00 28.30 24 LYS B N 1
ATOM 658 C CA . LYS B 1 24 ? 19.970 8.365 3.813 1.00 30.85 24 LYS B CA 1
ATOM 659 C C . LYS B 1 24 ? 21.463 8.536 3.598 1.00 31.72 24 LYS B C 1
ATOM 660 O O . LYS B 1 24 ? 21.894 9.035 2.557 1.00 31.91 24 LYS B O 1
ATOM 666 N N . ALA B 1 25 ? 22.283 8.086 4.537 1.00 31.50 25 ALA B N 1
ATOM 667 C CA . ALA B 1 25 ? 23.722 8.136 4.391 1.00 30.58 25 ALA B CA 1
ATOM 668 C C . ALA B 1 25 ? 24.173 7.265 3.215 1.00 30.94 25 ALA B C 1
ATOM 669 O O . ALA B 1 25 ? 25.132 7.572 2.491 1.00 31.55 25 ALA B O 1
ATOM 671 N N . LEU B 1 26 ? 23.499 6.145 2.981 1.00 29.83 26 LEU B N 1
ATOM 672 C CA . LEU B 1 26 ? 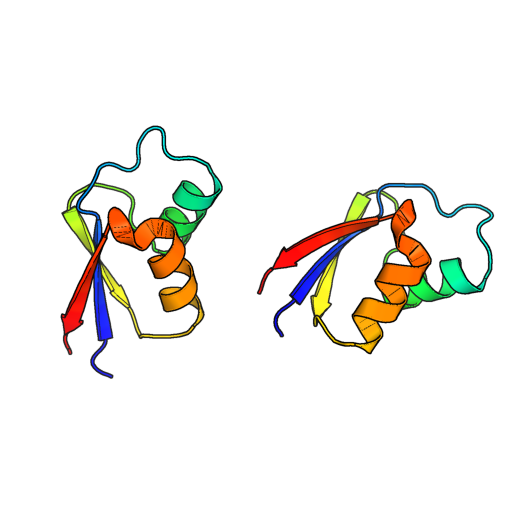23.890 5.286 1.891 1.00 28.96 26 LEU B CA 1
ATOM 673 C C . LEU B 1 26 ? 23.384 5.837 0.563 1.00 29.93 26 LEU B C 1
ATOM 674 O O . LEU B 1 26 ? 23.931 5.458 -0.475 1.00 30.47 26 LEU B O 1
ATOM 679 N N . GLY B 1 27 ? 22.439 6.783 0.558 1.00 28.38 27 GLY B N 1
ATOM 680 C CA . GLY B 1 27 ? 21.871 7.327 -0.673 1.00 32.43 27 GLY B CA 1
ATOM 681 C C . GLY B 1 27 ? 20.836 6.366 -1.269 1.00 32.86 27 GLY B C 1
ATOM 682 O O . GLY B 1 27 ? 20.643 6.304 -2.484 1.00 31.53 27 GLY B O 1
ATOM 683 N N . LEU B 1 28 ? 20.166 5.556 -0.461 1.00 31.62 28 LEU B N 1
ATOM 684 C CA . LEU B 1 28 ? 19.190 4.612 -0.962 1.00 36.06 28 LEU B CA 1
ATOM 685 C C . LEU B 1 28 ? 17.895 5.186 -0.466 1.00 40.66 28 LEU B C 1
ATOM 686 O O . LEU B 1 28 ? 17.614 5.229 0.723 1.00 40.10 28 LEU B O 1
ATOM 691 N N . ARG B 1 29 ? 17.165 5.734 -1.416 1.00 49.35 29 ARG B N 1
ATOM 692 C CA . ARG B 1 29 ? 15.947 6.491 -1.163 1.00 56.92 29 ARG B CA 1
ATOM 693 C C . ARG B 1 29 ? 14.679 5.762 -1.589 1.00 53.98 29 ARG B C 1
ATOM 694 O O . ARG B 1 29 ? 13.572 6.068 -1.143 1.00 53.26 29 ARG B O 1
ATOM 702 N N . ARG B 1 30 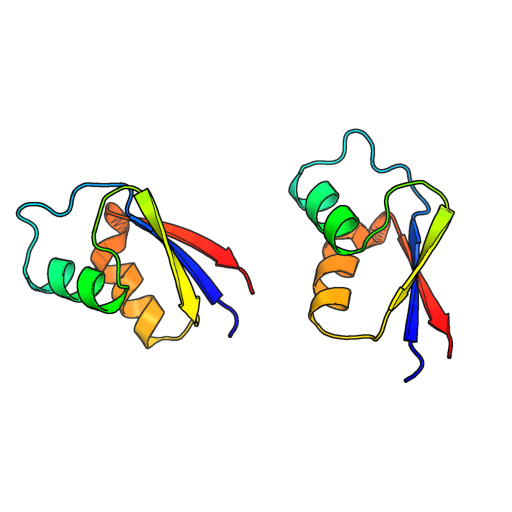? 14.808 4.790 -2.469 1.00 52.87 30 ARG B N 1
ATOM 703 C CA . ARG B 1 30 ? 13.639 4.120 -2.926 1.00 53.53 30 ARG B CA 1
ATOM 704 C C . ARG B 1 30 ? 13.972 2.706 -3.260 1.00 49.77 30 ARG B C 1
ATOM 705 O O . ARG B 1 30 ? 15.122 2.368 -3.524 1.00 46.54 30 ARG B O 1
ATOM 713 N N . LEU B 1 31 ? 12.924 1.902 -3.133 1.00 48.12 31 LEU B N 1
ATOM 714 C CA . LEU B 1 31 ? 12.958 0.508 -3.496 1.00 49.53 31 LEU B CA 1
ATOM 715 C C . LEU B 1 31 ? 13.608 0.267 -4.855 1.00 48.64 31 LEU B C 1
ATOM 716 O O . LEU B 1 31 ? 13.410 0.980 -5.842 1.00 52.05 31 LEU B O 1
ATOM 721 N N . GLN B 1 32 ? 14.398 -0.789 -4.842 1.00 45.81 32 GLN B N 1
ATOM 722 C CA . GLN B 1 32 ? 15.206 -1.324 -5.917 1.00 44.67 32 GLN B CA 1
ATOM 723 C C . GLN B 1 32 ? 16.280 -0.396 -6.447 1.00 42.05 32 GLN B C 1
ATOM 724 O O . GLN B 1 32 ? 16.995 -0.698 -7.408 1.00 42.70 32 GLN B O 1
ATOM 730 N N . GLN B 1 33 ? 16.492 0.712 -5.746 1.00 40.01 33 GLN B N 1
ATOM 731 C CA . GLN B 1 33 ? 17.609 1.588 -6.030 1.00 38.07 33 GLN B CA 1
ATOM 732 C C . GLN B 1 33 ? 18.940 0.951 -5.607 1.00 37.79 33 GLN B C 1
ATOM 733 O O . GLN B 1 33 ? 18.997 0.326 -4.544 1.00 39.35 33 GLN B O 1
ATOM 739 N N . GLU B 1 34 ? 19.994 1.091 -6.414 1.00 34.67 34 GLU B N 1
ATOM 740 C CA . GLU B 1 34 ? 21.292 0.528 -6.150 1.00 35.36 34 GLU B CA 1
ATOM 741 C C . GLU B 1 34 ? 22.300 1.648 -6.057 1.00 36.49 34 GLU B C 1
ATOM 742 O O . GLU B 1 34 ? 22.034 2.732 -6.580 1.00 40.47 34 GLU B O 1
ATOM 748 N N . ARG B 1 35 ? 23.438 1.424 -5.398 1.00 33.43 35 ARG B N 1
ATOM 749 C CA . ARG B 1 35 ? 24.583 2.311 -5.369 1.00 28.82 35 ARG B CA 1
ATOM 750 C C . ARG B 1 35 ? 25.709 1.335 -5.374 1.00 27.84 35 ARG B C 1
ATOM 751 O O . ARG B 1 35 ? 25.593 0.280 -4.764 1.00 30.05 35 ARG B O 1
ATOM 759 N N . VAL B 1 36 ? 26.797 1.649 -6.039 1.00 27.01 36 VAL B N 1
ATOM 760 C CA . VAL B 1 36 ? 28.007 0.850 -6.021 1.00 29.50 36 VAL B CA 1
ATOM 761 C C . VAL B 1 36 ? 28.938 1.722 -5.196 1.00 30.91 36 VAL B C 1
ATOM 762 O O . VAL B 1 36 ? 29.167 2.883 -5.572 1.00 34.31 36 VAL B O 1
ATOM 766 N N . LEU B 1 37 ? 29.533 1.203 -4.128 1.00 28.17 37 LEU B N 1
ATOM 767 C CA . LEU B 1 37 ? 30.247 2.038 -3.198 1.00 25.58 37 LEU B CA 1
ATOM 768 C C . LEU B 1 37 ? 31.563 1.411 -2.916 1.00 25.28 37 LEU B C 1
ATOM 769 O O . LEU B 1 37 ? 31.649 0.180 -2.881 1.00 26.75 37 LEU B O 1
ATOM 774 N N . GLU B 1 38 ? 32.622 2.181 -2.728 1.00 26.42 38 GLU B N 1
ATOM 775 C CA . GLU B 1 38 ? 33.861 1.575 -2.282 1.00 31.69 38 GLU B CA 1
ATOM 776 C C . GLU B 1 38 ? 33.585 1.006 -0.895 1.00 30.21 38 GLU B C 1
ATOM 777 O O . GLU B 1 38 ? 32.896 1.585 -0.047 1.00 29.30 38 GLU B O 1
ATOM 783 N N . ASP B 1 39 ? 34.096 -0.174 -0.656 1.00 30.60 39 ASP B N 1
ATOM 784 C CA . ASP B 1 39 ? 33.965 -0.804 0.645 1.00 31.70 39 ASP B CA 1
ATOM 785 C C . ASP B 1 39 ? 34.794 -0.085 1.727 1.00 29.05 39 ASP B C 1
ATOM 786 O O . ASP B 1 39 ? 35.985 -0.342 1.883 1.00 28.38 39 ASP B O 1
ATOM 791 N N . THR B 1 40 ? 34.250 0.844 2.485 1.00 26.80 40 THR B N 1
ATOM 792 C CA . THR B 1 40 ? 35.025 1.456 3.542 1.00 23.53 40 THR B CA 1
ATOM 793 C C . THR B 1 40 ? 34.251 1.139 4.816 1.00 24.87 40 THR B C 1
ATOM 794 O O . THR B 1 40 ? 33.107 0.654 4.737 1.00 25.22 40 THR B O 1
ATOM 798 N N . PRO B 1 41 ? 34.777 1.457 6.009 1.00 26.69 41 PRO B N 1
ATOM 799 C CA . PRO B 1 41 ? 34.087 1.375 7.286 1.00 26.49 41 PRO B CA 1
ATOM 800 C C . PRO B 1 41 ? 32.819 2.175 7.289 1.00 25.84 41 PRO B C 1
ATOM 801 O O . PRO B 1 41 ? 31.850 1.626 7.818 1.00 27.88 41 PRO B O 1
ATOM 805 N N . ALA B 1 42 ? 32.758 3.393 6.714 1.00 22.58 42 ALA B N 1
ATOM 806 C CA . ALA B 1 42 ? 31.532 4.153 6.739 1.00 21.69 42 ALA B CA 1
ATOM 807 C C . ALA B 1 42 ? 30.435 3.411 6.019 1.00 21.36 42 ALA B C 1
ATOM 808 O O . ALA B 1 42 ? 29.275 3.383 6.455 1.00 25.04 42 ALA B O 1
ATOM 810 N N . ILE B 1 43 ? 30.761 2.702 4.955 1.00 22.70 43 ILE B N 1
ATOM 811 C CA . ILE B 1 43 ? 29.723 1.988 4.213 1.00 23.57 43 ILE B CA 1
ATOM 812 C C . ILE B 1 43 ? 29.322 0.753 5.007 1.00 21.25 43 ILE B C 1
ATOM 813 O O . ILE B 1 43 ? 28.126 0.611 5.286 1.00 25.39 43 ILE B O 1
ATOM 818 N N . ARG B 1 44 ? 30.261 -0.097 5.449 1.00 22.26 44 ARG B N 1
ATOM 819 C CA . ARG B 1 44 ? 29.984 -1.315 6.223 1.00 21.78 44 ARG B CA 1
ATOM 820 C C . ARG B 1 44 ? 29.148 -1.143 7.476 1.00 21.52 44 ARG B C 1
ATOM 821 O O . ARG B 1 44 ? 28.194 -1.890 7.701 1.00 22.06 44 ARG B O 1
ATOM 829 N N . GLY B 1 45 ? 29.515 -0.135 8.270 1.00 22.03 45 GLY B N 1
ATOM 830 C CA . GLY B 1 45 ? 28.842 0.201 9.500 1.00 19.03 45 GLY B CA 1
ATOM 831 C C . GLY B 1 45 ? 27.443 0.593 9.181 1.00 21.67 45 GLY B C 1
ATOM 832 O O . GLY B 1 45 ? 26.558 0.173 9.906 1.00 26.50 45 GLY B O 1
ATOM 833 N N . ASN B 1 46 ? 27.169 1.335 8.107 1.00 22.85 46 ASN B N 1
ATOM 834 C CA . ASN B 1 46 ? 25.807 1.715 7.754 1.00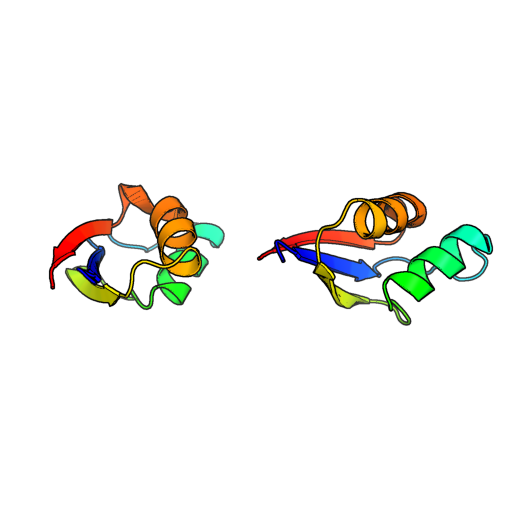 23.37 46 ASN B CA 1
ATOM 835 C C . ASN B 1 46 ? 25.007 0.618 7.083 1.00 24.03 46 ASN B C 1
ATOM 836 O O . ASN B 1 46 ? 23.800 0.491 7.350 1.00 25.24 46 ASN B O 1
ATOM 841 N N . VAL B 1 47 ? 25.639 -0.240 6.284 1.00 22.72 47 VAL B N 1
ATOM 842 C CA . VAL B 1 47 ? 24.974 -1.420 5.712 1.00 22.98 47 VAL B CA 1
ATOM 843 C C . VAL B 1 47 ? 24.525 -2.341 6.861 1.00 23.38 47 VAL B C 1
ATOM 844 O O . VAL B 1 47 ? 23.408 -2.866 6.863 1.00 24.06 47 VAL B O 1
ATOM 848 N N . GLU B 1 48 ? 25.346 -2.550 7.889 1.00 21.75 48 GLU B N 1
ATOM 849 C CA . GLU B 1 48 ? 24.950 -3.358 9.021 1.00 21.76 48 GLU B CA 1
ATOM 850 C C . GLU B 1 48 ? 23.706 -2.906 9.736 1.00 22.61 48 GLU B C 1
ATOM 851 O O . GLU B 1 48 ? 22.925 -3.711 10.233 1.00 27.11 48 GLU B O 1
ATOM 857 N N . LYS B 1 49 ? 23.419 -1.624 9.740 1.00 21.48 49 LYS B N 1
ATOM 858 C CA . LYS B 1 49 ? 22.272 -1.117 10.467 1.00 22.67 49 LYS B CA 1
ATOM 859 C C . LYS B 1 49 ? 20.963 -1.538 9.847 1.00 25.46 49 LYS B C 1
ATOM 860 O O . LYS B 1 49 ? 19.939 -1.625 10.522 1.00 26.86 49 LYS B O 1
ATOM 866 N N . VAL B 1 50 ? 21.013 -1.745 8.531 1.00 27.27 50 VAL B N 1
ATOM 867 C CA . VAL 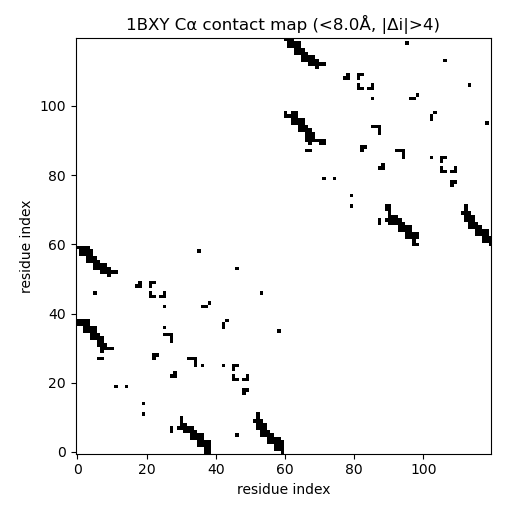B 1 50 ? 19.863 -2.039 7.692 1.00 24.59 50 VAL B CA 1
ATOM 868 C C . VAL B 1 50 ? 20.061 -3.308 6.849 1.00 24.68 50 VAL B C 1
ATOM 869 O O . VAL B 1 50 ? 19.503 -3.442 5.752 1.00 26.83 50 VAL B O 1
ATOM 873 N N . ALA B 1 51 ? 20.835 -4.221 7.383 1.00 23.54 51 ALA B N 1
ATOM 874 C CA . ALA B 1 51 ? 21.182 -5.477 6.694 1.00 23.29 51 ALA B CA 1
ATOM 875 C C . ALA B 1 51 ? 19.981 -6.209 6.162 1.00 26.92 51 ALA B C 1
ATOM 876 O O . ALA B 1 51 ? 20.062 -6.813 5.108 1.00 28.82 51 ALA B O 1
ATOM 878 N N . HIS B 1 52 ? 18.834 -6.158 6.842 1.00 28.88 52 HIS B N 1
ATOM 879 C CA . HIS B 1 52 ? 17.650 -6.887 6.403 1.00 29.85 52 HIS B CA 1
ATOM 880 C C . HIS B 1 52 ? 16.845 -6.162 5.355 1.00 30.30 52 HIS B C 1
ATOM 881 O O . HIS B 1 52 ? 15.915 -6.749 4.835 1.00 32.38 52 HIS B O 1
ATOM 888 N N . LEU B 1 53 ? 17.187 -4.926 5.013 1.00 29.40 53 LEU B N 1
ATOM 889 C CA . LEU B 1 53 ? 16.477 -4.125 4.036 1.00 27.58 53 LEU B CA 1
ATOM 890 C C . LEU B 1 53 ? 17.260 -4.078 2.739 1.00 28.07 53 LEU B C 1
ATOM 891 O O . LEU B 1 53 ? 16.701 -3.622 1.752 1.00 30.45 53 LEU B O 1
ATOM 896 N N . VAL B 1 54 ? 18.521 -4.517 2.632 1.00 28.81 54 VAL B N 1
ATOM 897 C CA . VAL B 1 54 ? 19.362 -4.267 1.458 1.00 28.93 54 VAL B CA 1
ATOM 898 C C . VAL B 1 54 ? 19.942 -5.560 0.911 1.00 30.52 54 VAL B C 1
ATOM 899 O O . VAL B 1 54 ? 20.054 -6.504 1.696 1.00 32.57 54 VAL B O 1
ATOM 903 N N . ARG B 1 55 ? 20.302 -5.708 -0.370 1.00 29.66 55 ARG B N 1
ATOM 904 C CA . ARG B 1 55 ? 20.983 -6.905 -0.796 1.00 30.44 55 ARG B CA 1
ATOM 905 C C . ARG B 1 55 ? 22.329 -6.346 -1.155 1.00 29.87 55 ARG B C 1
ATOM 906 O O . ARG B 1 55 ? 22.393 -5.268 -1.743 1.00 28.30 55 ARG B O 1
ATOM 914 N N . VAL B 1 56 ? 23.413 -7.008 -0.813 1.00 28.81 56 VAL B N 1
ATOM 915 C CA . VAL B 1 56 ? 24.753 -6.526 -1.066 1.00 29.74 56 VAL B CA 1
ATOM 916 C C . VAL B 1 56 ? 25.413 -7.472 -2.038 1.00 30.18 56 VAL B C 1
ATOM 917 O O . VAL B 1 56 ? 25.278 -8.687 -1.832 1.00 31.05 56 VAL B O 1
ATOM 921 N N . GLU B 1 57 ? 26.129 -7.009 -3.063 1.00 30.70 57 GLU B N 1
ATOM 922 C CA . GLU B 1 57 ? 26.964 -7.933 -3.791 1.00 31.37 57 GLU B CA 1
ATOM 923 C C . GLU B 1 57 ? 28.252 -7.294 -4.194 1.00 29.25 57 GLU B C 1
ATOM 924 O O . GLU B 1 57 ? 28.341 -6.074 -4.210 1.00 28.72 57 GLU B O 1
ATOM 930 N N . VAL B 1 58 ? 29.260 -8.111 -4.462 1.00 29.77 58 VAL B N 1
ATOM 931 C CA . VAL B 1 58 ? 30.591 -7.629 -4.780 1.00 33.62 58 VAL B CA 1
ATOM 932 C C . VAL B 1 58 ? 30.704 -7.587 -6.283 1.00 35.63 58 VAL B C 1
ATOM 933 O O . VAL B 1 58 ? 30.546 -8.603 -6.957 1.00 36.07 58 VAL B O 1
ATOM 937 N N . VAL B 1 59 ? 30.972 -6.390 -6.781 1.00 38.54 59 VAL B N 1
ATOM 938 C CA . VAL B 1 59 ? 31.082 -6.094 -8.198 1.00 39.16 59 VAL B CA 1
ATOM 939 C C . VAL B 1 59 ? 32.456 -5.471 -8.449 1.00 46.77 59 VAL B C 1
ATOM 940 O O . VAL B 1 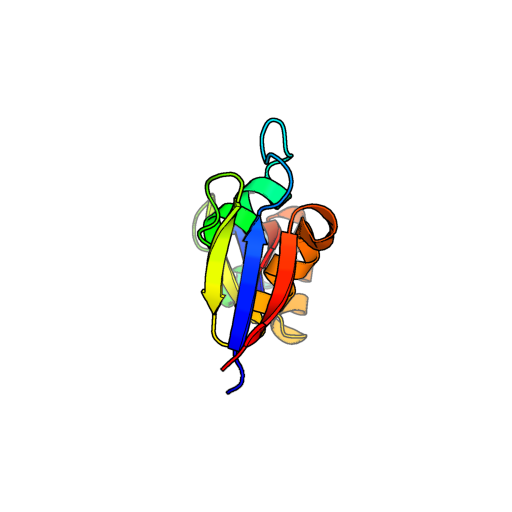59 ? 33.281 -5.411 -7.527 1.00 48.82 59 VAL B O 1
ATOM 944 N N . GLU B 1 60 ? 32.776 -5.033 -9.663 1.00 53.40 60 GLU B N 1
ATOM 945 C CA . GLU B 1 60 ? 34.070 -4.419 -9.900 1.00 59.51 60 GLU B CA 1
ATOM 946 C C . GLU B 1 60 ? 33.770 -2.926 -9.847 1.00 58.18 60 GLU B C 1
ATOM 947 O O . GLU B 1 60 ? 32.736 -2.480 -10.387 1.00 55.79 60 GLU B O 1
#

Nearest PDB structures (foldseek):
  6gsk-assembly1_L8  TM=9.825E-01  e=1.354E-09  Thermus thermophilus HB8
  4v5q-assembly2_D3  TM=9.674E-01  e=2.192E-09  Thermus thermophilus HB8
  6b4v-assembly1_AA  TM=9.590E-01  e=2.515E-09  Thermus thermophilus HB27
  4v9l-assembly1_B3  TM=9.572E-01  e=2.886E-09  Thermus thermophilus HB27
  8cvm-assembly1_y  TM=9.609E-01  e=6.395E-06  Cutibacterium acnes

Foldseek 3Di:
DQKKKKFFADDCVPPDPLLVVLCVVQVPDDHGDIGIGHPDPVNVVSCVSNVVGIDMDGHD/DQWKKKFFAAACPPPDVVLVVLCVQVVHDGHGDIDTGHDDVSNVVSCVVVVVGIDMDGDD